Protein AF-A0D3K3-F1 (afdb_monomer_lite)

Radius of gyration: 14.32 Å; chains: 1; bounding box: 40×32×33 Å

Foldseek 3Di:
DDDDPCPPDCPDPNQVSCPPPLPDDSVVSVLLVVVQVVQVADPQKHAVVSVLVLCVPFPCNVVLCVLCDPDGIDGSVSSSVSLSVVVVVCCVVCVPDDPPDPPPDNNPPGDDD

InterPro domains:
  IPR011992 EF-hand domain pair [SSF47473] (15-103)

Structure (mmCIF, N/CA/C/O backbone):
data_AF-A0D3K3-F1
#
_entry.id   AF-A0D3K3-F1
#
loop_
_atom_site.group_PDB
_atom_site.id
_atom_site.type_symbol
_atom_site.label_atom_id
_atom_site.label_alt_id
_atom_site.label_comp_id
_atom_site.label_asym_id
_atom_site.label_entity_id
_atom_site.label_seq_id
_atom_site.pdbx_PDB_ins_code
_atom_site.Cartn_x
_atom_site.Cartn_y
_atom_site.Cartn_z
_atom_site.occupancy
_atom_site.B_iso_or_equiv
_atom_site.auth_seq_id
_atom_site.auth_comp_id
_atom_site.auth_asym_id
_atom_site.auth_atom_id
_atom_site.pdbx_PDB_model_num
ATOM 1 N N . MET A 1 1 ? -28.213 16.609 -15.918 1.00 40.00 1 MET A N 1
ATOM 2 C CA . MET A 1 1 ? -27.646 15.301 -15.530 1.00 40.00 1 MET A CA 1
ATOM 3 C C . MET A 1 1 ? -26.362 15.122 -16.318 1.00 40.00 1 MET A C 1
ATOM 5 O O . MET A 1 1 ? -26.435 14.892 -17.514 1.00 40.00 1 MET A O 1
ATOM 9 N N . GLY A 1 2 ? -25.212 15.356 -15.692 1.00 30.73 2 GLY A N 1
ATOM 10 C CA . GLY A 1 2 ? -23.902 15.200 -16.323 1.00 30.73 2 GLY A CA 1
ATOM 11 C C . GLY A 1 2 ? -23.012 14.411 -15.378 1.00 30.73 2 GLY A C 1
ATOM 12 O O . GLY A 1 2 ? -22.470 14.982 -14.439 1.00 30.73 2 GLY A O 1
ATOM 13 N N . ASN A 1 3 ? -22.949 13.097 -15.592 1.00 39.75 3 ASN A N 1
ATOM 14 C CA . ASN A 1 3 ? -21.965 12.218 -14.973 1.00 39.75 3 ASN A CA 1
ATOM 15 C C . ASN A 1 3 ? -20.609 12.524 -15.610 1.00 39.75 3 ASN A C 1
ATOM 17 O O . ASN A 1 3 ? -20.390 12.175 -16.769 1.00 39.75 3 ASN A O 1
ATOM 21 N N . SER A 1 4 ? -19.710 13.139 -14.852 1.00 32.84 4 SER A N 1
ATOM 22 C CA . SER A 1 4 ? -18.298 13.202 -15.210 1.00 32.84 4 SER A CA 1
ATOM 23 C C . SER A 1 4 ? -17.541 12.304 -14.247 1.00 32.84 4 SER A C 1
ATOM 25 O O . SER A 1 4 ? -17.401 12.622 -13.068 1.00 32.84 4 SER A O 1
ATOM 27 N N . ASN A 1 5 ? -17.108 11.154 -14.767 1.00 39.88 5 ASN A N 1
ATOM 28 C CA . ASN A 1 5 ? -16.140 10.259 -14.148 1.00 39.88 5 ASN A CA 1
ATOM 29 C C . ASN A 1 5 ? -14.921 11.073 -13.694 1.00 39.88 5 ASN A C 1
ATOM 31 O O . ASN A 1 5 ? -14.109 11.494 -14.516 1.00 39.88 5 ASN A O 1
ATOM 35 N N . LEU A 1 6 ? -14.811 11.311 -12.390 1.00 38.62 6 LEU A N 1
ATOM 36 C CA . LEU A 1 6 ? -13.630 11.900 -11.773 1.00 38.62 6 LEU A CA 1
ATOM 37 C C . LEU A 1 6 ? -12.608 10.789 -11.542 1.00 38.62 6 LEU A C 1
ATOM 39 O O . LEU A 1 6 ? -12.407 10.320 -10.426 1.00 38.62 6 LEU A O 1
ATOM 43 N N . THR A 1 7 ? -11.948 10.368 -12.618 1.00 42.19 7 THR A N 1
ATOM 44 C CA . THR A 1 7 ? -10.638 9.720 -12.519 1.00 42.19 7 THR A CA 1
ATOM 45 C C . THR A 1 7 ? -9.639 10.830 -12.194 1.00 42.19 7 THR A C 1
ATOM 47 O O . THR A 1 7 ? -8.975 11.372 -13.072 1.00 42.19 7 THR A O 1
ATOM 50 N N . GLN A 1 8 ? -9.657 11.298 -10.946 1.00 47.47 8 GLN A N 1
ATOM 51 C CA . GLN A 1 8 ? -8.895 12.467 -10.524 1.00 47.47 8 GLN A CA 1
ATOM 52 C C . GLN A 1 8 ? -7.466 12.016 -10.215 1.00 47.47 8 GLN A C 1
ATOM 54 O O . GLN A 1 8 ? -7.209 11.299 -9.253 1.00 47.47 8 GLN A O 1
ATOM 59 N N . THR A 1 9 ? -6.549 12.355 -11.115 1.00 40.91 9 THR A N 1
ATOM 60 C CA . THR A 1 9 ? -5.132 11.994 -11.068 1.00 40.91 9 THR A CA 1
ATOM 61 C C . THR A 1 9 ? -4.467 12.624 -9.841 1.00 40.91 9 THR A C 1
ATOM 63 O O . THR A 1 9 ? -4.453 13.847 -9.700 1.00 40.91 9 THR A O 1
ATOM 66 N N . CYS A 1 10 ? -3.916 11.799 -8.951 1.00 48.03 10 CYS A N 1
ATOM 67 C CA . CYS A 1 10 ? -3.235 12.215 -7.726 1.00 48.03 10 CYS A CA 1
ATOM 68 C C . CYS A 1 10 ? -1.821 12.699 -8.068 1.00 48.03 10 CYS A C 1
ATOM 70 O O . CYS A 1 10 ? -0.855 11.965 -7.883 1.00 48.03 10 CYS A O 1
ATOM 72 N N . ASN A 1 11 ? -1.685 13.918 -8.593 1.00 43.97 11 ASN A N 1
ATOM 73 C CA . ASN A 1 11 ? -0.377 14.493 -8.896 1.00 43.97 11 ASN A CA 1
ATOM 74 C C . ASN A 1 11 ? -0.087 15.750 -8.061 1.00 43.97 11 ASN A C 1
ATOM 76 O O . ASN A 1 11 ? -0.828 16.727 -8.071 1.00 43.97 11 ASN A O 1
ATOM 80 N N . GLN A 1 12 ? 1.061 15.677 -7.383 1.00 40.84 12 GLN A N 1
ATOM 81 C CA . GLN A 1 12 ? 1.904 16.742 -6.820 1.00 40.84 12 GLN A CA 1
ATOM 82 C C . GLN A 1 12 ? 1.470 17.479 -5.544 1.00 40.84 12 GLN A C 1
ATOM 84 O O . GLN A 1 12 ? 2.358 17.952 -4.843 1.00 40.84 12 GLN A O 1
ATOM 89 N N . ASP A 1 13 ? 0.204 17.422 -5.132 1.00 47.09 13 ASP A N 1
ATOM 90 C CA . ASP A 1 13 ? -0.209 17.736 -3.751 1.00 47.09 13 ASP A CA 1
ATOM 91 C C . ASP A 1 13 ? -0.995 16.546 -3.188 1.00 47.09 13 ASP A C 1
ATOM 93 O O . ASP A 1 13 ? -2.230 16.480 -3.180 1.00 47.09 13 ASP A O 1
ATOM 97 N N . ILE A 1 14 ? -0.231 15.503 -2.846 1.00 53.75 14 ILE A N 1
ATOM 98 C CA . ILE A 1 14 ? -0.738 14.162 -2.526 1.00 53.75 14 ILE A CA 1
ATOM 99 C C . ILE A 1 14 ? -1.785 14.210 -1.403 1.00 53.75 14 ILE A C 1
ATOM 101 O O . ILE A 1 14 ? -2.781 13.495 -1.468 1.00 53.75 14 ILE A O 1
ATOM 105 N N . SER A 1 15 ? -1.599 15.081 -0.411 1.00 50.09 15 SER A N 1
ATOM 106 C CA . SER A 1 15 ? -2.484 15.162 0.752 1.00 50.09 15 SER A CA 1
ATOM 107 C C . SER A 1 15 ? -3.845 15.773 0.397 1.00 50.09 15 SER A C 1
ATOM 109 O O . SER A 1 15 ? -4.874 15.190 0.724 1.00 50.09 15 SER A O 1
ATOM 111 N N . GLN A 1 16 ? -3.876 16.884 -0.349 1.00 49.19 16 GLN A N 1
ATOM 112 C CA . GLN A 1 16 ? -5.130 17.582 -0.666 1.00 49.19 16 GLN A CA 1
ATOM 113 C C . GLN A 1 16 ? -5.960 16.879 -1.749 1.00 49.19 16 GLN A C 1
ATOM 115 O O . GLN A 1 16 ? -7.188 16.862 -1.673 1.00 49.19 16 GLN A O 1
ATOM 120 N N . SER A 1 17 ? -5.310 16.272 -2.748 1.00 56.62 17 SER A N 1
ATOM 121 C CA . SER A 1 17 ? -6.011 15.567 -3.833 1.00 56.62 17 SER A CA 1
ATOM 122 C C . SER A 1 17 ? -6.574 14.209 -3.396 1.00 56.62 17 SER A C 1
ATOM 124 O O . SER A 1 17 ? -7.680 13.859 -3.798 1.00 56.62 17 SER A O 1
ATOM 126 N N . CYS A 1 18 ? -5.876 13.475 -2.520 1.00 57.94 18 CYS A N 1
ATOM 127 C CA . CYS A 1 18 ? -6.362 12.204 -1.967 1.00 57.94 18 CYS A CA 1
ATOM 128 C C . CYS A 1 18 ? -7.381 12.391 -0.826 1.00 57.94 18 CYS A C 1
ATOM 130 O O . CYS A 1 18 ? -8.107 11.457 -0.490 1.00 57.94 18 CYS A O 1
ATOM 132 N N . GLN A 1 19 ? -7.457 13.579 -0.216 1.00 56.69 19 GLN A N 1
ATOM 133 C CA . GLN A 1 19 ? -8.463 13.902 0.805 1.00 56.69 19 GLN A CA 1
ATOM 134 C C . GLN A 1 19 ? -9.875 14.017 0.223 1.00 56.69 19 GLN A C 1
ATOM 136 O O . GLN A 1 19 ? -10.848 13.642 0.881 1.00 56.69 19 GLN A O 1
ATOM 141 N N . GLN A 1 20 ? -10.019 14.516 -1.007 1.00 54.41 20 GLN A N 1
ATOM 142 C CA . GLN A 1 20 ? -11.339 14.710 -1.598 1.00 54.41 20 GLN A CA 1
ATOM 143 C C . GLN A 1 20 ? -11.973 13.354 -1.944 1.00 54.41 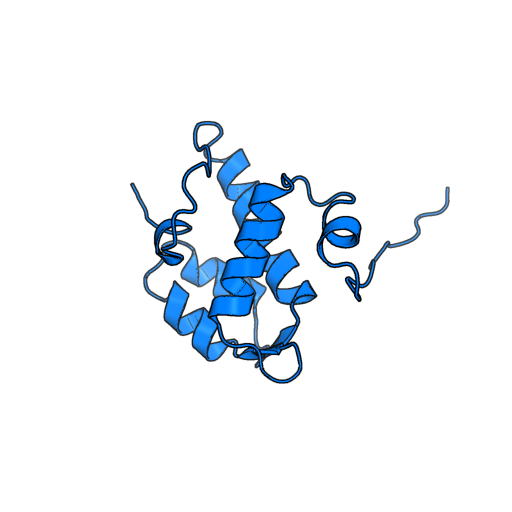20 GLN A C 1
ATOM 145 O O . GLN A 1 20 ? -11.533 12.646 -2.841 1.00 54.41 20 GLN A O 1
ATOM 150 N N . ASN A 1 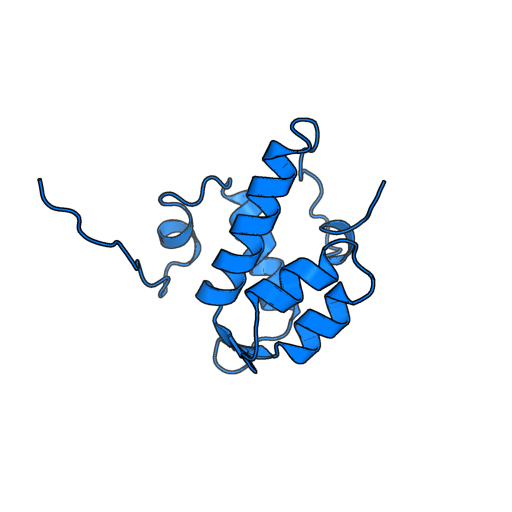21 ? -13.045 13.003 -1.227 1.00 60.34 21 ASN A N 1
ATOM 151 C CA . ASN A 1 21 ? -13.875 11.810 -1.439 1.00 60.34 21 ASN A CA 1
ATOM 152 C C . ASN A 1 21 ? -13.228 10.449 -1.124 1.00 60.34 21 ASN A C 1
ATOM 154 O O . ASN A 1 21 ? -13.804 9.416 -1.478 1.00 60.34 21 ASN A O 1
ATOM 158 N N . SER A 1 22 ? -12.090 10.394 -0.421 1.00 69.94 22 SER A N 1
ATOM 159 C CA . SER A 1 22 ? -11.505 9.098 -0.048 1.00 69.94 22 SER A CA 1
ATOM 160 C C . SER A 1 22 ? -12.276 8.377 1.057 1.00 69.94 22 SER A C 1
ATOM 162 O O . SER A 1 22 ? -12.278 7.150 1.076 1.00 69.94 22 SER A O 1
ATOM 164 N N . GLY A 1 23 ? -12.968 9.103 1.940 1.00 74.25 23 GLY A N 1
ATOM 165 C CA . GLY A 1 23 ? -13.600 8.526 3.134 1.00 74.25 23 GLY A CA 1
ATOM 166 C C . GLY A 1 23 ? -12.601 8.167 4.243 1.00 74.25 23 GLY A C 1
ATOM 167 O O . GLY A 1 23 ? -12.986 7.524 5.219 1.00 74.25 23 GLY A O 1
ATOM 168 N N . LEU A 1 24 ? -11.339 8.577 4.088 1.00 79.12 24 LEU A N 1
ATOM 169 C CA . LEU A 1 24 ? -10.263 8.413 5.062 1.00 79.12 24 LEU A CA 1
ATOM 170 C C . LEU A 1 24 ? -9.947 9.748 5.746 1.00 79.12 24 LEU A C 1
ATOM 172 O O . LEU A 1 24 ? -10.176 10.817 5.174 1.00 79.12 24 LEU A O 1
ATOM 176 N N . THR A 1 25 ? -9.414 9.691 6.965 1.00 82.00 25 THR A N 1
ATOM 177 C CA . THR A 1 25 ? -8.884 10.868 7.663 1.00 82.00 25 THR A CA 1
ATOM 178 C C . THR A 1 25 ? -7.515 11.261 7.102 1.00 82.00 25 THR A C 1
ATOM 180 O O . THR A 1 25 ? -6.849 10.480 6.423 1.00 82.00 25 THR A O 1
ATOM 183 N N . GLU A 1 26 ? -7.061 12.479 7.398 1.00 77.00 26 GLU A N 1
ATOM 184 C CA . GLU A 1 26 ? -5.733 12.947 6.980 1.00 77.00 26 GLU A CA 1
ATOM 185 C C . GLU A 1 26 ? -4.601 12.055 7.509 1.00 77.00 26 GLU A C 1
ATOM 187 O O . GLU A 1 26 ? -3.702 11.702 6.751 1.00 77.00 26 GLU A O 1
ATOM 192 N N . GLN A 1 27 ? -4.704 11.606 8.762 1.00 76.62 27 GLN A N 1
ATOM 193 C CA . GLN A 1 27 ? -3.742 10.687 9.377 1.00 76.62 27 GLN A CA 1
ATOM 194 C C . GLN A 1 27 ? -3.690 9.332 8.664 1.00 76.62 27 GLN A C 1
ATOM 196 O O . GLN A 1 27 ? -2.620 8.756 8.503 1.00 76.62 27 GLN A O 1
ATOM 201 N N . GLU A 1 28 ? -4.827 8.817 8.196 1.00 77.88 28 GLU A N 1
ATOM 202 C CA . GLU A 1 28 ? -4.866 7.554 7.452 1.00 77.88 28 GLU A CA 1
ATOM 203 C C . GLU A 1 28 ? -4.227 7.697 6.070 1.00 77.88 28 GLU A C 1
ATOM 205 O O . GLU A 1 28 ? -3.498 6.812 5.623 1.00 77.88 28 GLU A O 1
ATOM 210 N N . ILE A 1 29 ? -4.460 8.830 5.404 1.00 81.75 29 ILE A N 1
ATOM 211 C CA . ILE A 1 29 ? -3.831 9.151 4.119 1.00 81.75 29 ILE A CA 1
ATOM 212 C C . ILE A 1 29 ? -2.315 9.284 4.294 1.00 81.75 29 ILE A C 1
ATOM 214 O O . ILE A 1 29 ? -1.551 8.729 3.501 1.00 81.75 29 ILE A O 1
ATOM 218 N N . GLU A 1 30 ? -1.875 9.980 5.343 1.00 81.75 30 GLU A N 1
ATOM 219 C CA . GLU A 1 30 ? -0.464 10.093 5.706 1.00 81.75 30 GLU A CA 1
ATOM 220 C C . GLU A 1 30 ? 0.139 8.723 6.035 1.00 81.75 30 GLU A C 1
ATOM 222 O O . GLU A 1 30 ? 1.217 8.391 5.547 1.00 81.75 30 GLU A O 1
ATOM 227 N N . GLY A 1 31 ? -0.598 7.879 6.754 1.00 80.50 31 GLY A N 1
ATOM 228 C CA . GLY A 1 31 ? -0.239 6.495 7.026 1.00 80.50 31 GLY A CA 1
ATOM 229 C C . GLY A 1 31 ? 0.021 5.691 5.759 1.00 80.50 31 GLY A C 1
ATOM 230 O O . GLY A 1 31 ? 1.103 5.131 5.594 1.00 80.50 31 GLY A O 1
ATOM 231 N N . ILE A 1 32 ? -0.928 5.688 4.819 1.00 83.81 32 ILE A N 1
ATOM 232 C CA . ILE A 1 32 ? -0.773 5.011 3.522 1.00 83.81 32 ILE A CA 1
ATOM 233 C C . ILE A 1 32 ? 0.444 5.568 2.769 1.00 83.81 32 ILE A C 1
ATOM 235 O O . ILE A 1 32 ? 1.237 4.803 2.218 1.00 83.81 32 ILE A O 1
ATOM 239 N N . LYS A 1 33 ? 0.648 6.888 2.776 1.00 82.75 33 LYS A N 1
ATOM 240 C CA . LYS A 1 33 ? 1.816 7.524 2.150 1.00 82.75 33 LYS A CA 1
ATOM 241 C C . LYS A 1 33 ? 3.133 7.098 2.797 1.00 82.75 33 LYS A C 1
ATOM 243 O O . LYS A 1 33 ? 4.097 6.829 2.083 1.00 82.75 33 LYS A O 1
ATOM 248 N N . ASN A 1 34 ? 3.173 6.977 4.118 1.00 83.75 34 ASN A N 1
ATOM 249 C CA . ASN A 1 34 ? 4.344 6.499 4.844 1.00 83.75 34 ASN A CA 1
ATOM 250 C C . ASN A 1 34 ? 4.645 5.036 4.511 1.00 83.75 34 ASN A C 1
ATOM 252 O O . ASN A 1 34 ? 5.804 4.707 4.262 1.00 83.75 34 ASN A O 1
ATOM 256 N N . VAL A 1 35 ? 3.616 4.184 4.398 1.00 83.94 35 VAL A N 1
ATOM 257 C CA . VAL A 1 35 ? 3.791 2.811 3.903 1.00 83.94 35 VAL A CA 1
ATOM 258 C C . VAL A 1 35 ? 4.374 2.828 2.494 1.00 83.94 35 VAL A C 1
ATOM 260 O O . VAL A 1 35 ? 5.397 2.190 2.267 1.00 83.94 35 VAL A O 1
ATOM 263 N N . PHE A 1 36 ? 3.805 3.600 1.566 1.00 85.94 36 PHE A N 1
ATOM 264 C CA . PHE A 1 36 ? 4.327 3.691 0.201 1.00 85.94 36 PHE A CA 1
ATOM 265 C C . PHE A 1 36 ? 5.798 4.120 0.165 1.00 85.94 36 PHE A C 1
ATOM 267 O O . PHE A 1 36 ? 6.606 3.479 -0.498 1.00 85.94 36 PHE A O 1
ATOM 274 N N . ASN A 1 37 ? 6.164 5.158 0.920 1.00 84.12 37 ASN A N 1
ATOM 275 C CA . ASN A 1 37 ? 7.543 5.640 1.001 1.00 84.12 37 ASN A CA 1
ATOM 276 C C . ASN A 1 37 ? 8.490 4.601 1.621 1.00 84.12 37 ASN A C 1
ATOM 278 O O . ASN A 1 37 ? 9.636 4.487 1.192 1.00 84.12 37 ASN A O 1
ATOM 282 N N . SER A 1 38 ? 8.020 3.818 2.599 1.00 83.12 38 SER A N 1
ATOM 283 C CA . SER A 1 38 ? 8.812 2.750 3.229 1.00 83.12 38 SER A CA 1
ATOM 284 C C . SER A 1 38 ? 9.149 1.597 2.276 1.00 83.12 38 SER A C 1
ATOM 286 O O . SER A 1 38 ? 10.111 0.870 2.510 1.00 83.12 38 SER A O 1
ATOM 288 N N . LEU A 1 39 ? 8.392 1.454 1.181 1.00 83.50 39 LEU A N 1
ATOM 289 C CA . LEU A 1 39 ? 8.638 0.462 0.130 1.00 83.50 39 LEU A CA 1
ATOM 290 C C . LEU A 1 39 ? 9.706 0.903 -0.881 1.00 83.50 39 LEU A C 1
ATOM 292 O O . LEU A 1 39 ? 9.915 0.200 -1.868 1.00 83.50 39 LEU A O 1
ATOM 296 N N . ASP A 1 40 ? 10.379 2.032 -0.627 1.00 85.12 40 ASP A N 1
ATOM 297 C CA . ASP A 1 40 ? 11.465 2.589 -1.440 1.00 85.12 40 ASP A CA 1
ATOM 298 C C . ASP A 1 40 ? 11.079 2.738 -2.929 1.00 85.12 40 ASP A C 1
ATOM 300 O O . ASP A 1 40 ? 11.664 2.084 -3.803 1.00 85.12 40 ASP A O 1
ATOM 304 N N . PRO A 1 41 ? 10.064 3.573 -3.241 1.00 86.94 41 PRO A N 1
ATOM 305 C CA . PRO A 1 41 ? 9.592 3.760 -4.606 1.00 86.94 41 PRO A CA 1
ATOM 306 C C . PRO A 1 41 ? 10.716 4.287 -5.502 1.00 86.94 41 PRO A C 1
ATOM 308 O O . PRO A 1 41 ? 11.380 5.277 -5.187 1.00 86.94 41 PRO A O 1
ATOM 311 N N . LYS A 1 42 ? 10.898 3.653 -6.660 1.00 88.38 42 LYS A N 1
ATOM 312 C CA . LYS A 1 42 ? 11.825 4.100 -7.705 1.00 88.38 42 LYS A CA 1
ATOM 313 C C . LYS A 1 42 ? 11.023 4.794 -8.790 1.00 88.38 42 LYS A C 1
ATOM 315 O O . LYS A 1 42 ? 10.008 4.269 -9.229 1.00 88.38 42 LYS A O 1
ATOM 320 N N . ASP A 1 43 ? 11.434 6.002 -9.162 1.00 87.31 43 ASP A N 1
ATOM 321 C CA . ASP A 1 43 ? 10.756 6.820 -10.179 1.00 87.31 43 ASP A CA 1
ATOM 322 C C . ASP A 1 43 ? 9.243 7.010 -9.927 1.00 87.31 43 ASP A C 1
ATOM 324 O O . ASP A 1 43 ? 8.439 7.102 -10.851 1.00 87.31 43 ASP A O 1
ATOM 328 N N . GLY A 1 44 ? 8.840 7.069 -8.650 1.00 83.69 44 GLY A N 1
ATOM 329 C CA . GLY A 1 44 ? 7.443 7.268 -8.249 1.00 83.69 44 GLY A CA 1
ATOM 330 C C . GLY A 1 44 ? 6.564 6.012 -8.297 1.00 83.69 44 GLY A C 1
ATOM 331 O O . GLY A 1 44 ? 5.347 6.125 -8.126 1.00 83.69 44 GLY A O 1
ATOM 332 N N . VAL A 1 45 ? 7.154 4.827 -8.488 1.00 90.25 45 VAL A N 1
ATOM 333 C CA . VAL A 1 45 ? 6.453 3.537 -8.464 1.00 90.25 45 VAL A CA 1
ATOM 334 C C . VAL A 1 45 ? 7.098 2.546 -7.495 1.00 90.25 45 VAL A C 1
ATOM 336 O O . VAL A 1 45 ? 8.302 2.581 -7.251 1.00 90.25 45 VAL A O 1
ATOM 339 N N . ILE A 1 46 ? 6.301 1.625 -6.957 1.00 90.62 46 ILE A N 1
ATOM 340 C CA . ILE A 1 46 ? 6.770 0.482 -6.161 1.00 90.62 46 ILE A CA 1
ATOM 341 C C . ILE A 1 46 ? 6.642 -0.812 -6.960 1.00 90.62 46 ILE A C 1
ATOM 343 O O . ILE A 1 46 ? 5.750 -0.944 -7.798 1.00 90.62 46 ILE A O 1
ATOM 347 N N . SER A 1 47 ? 7.490 -1.797 -6.663 1.00 91.62 47 SER A N 1
ATOM 348 C CA . SER A 1 47 ? 7.310 -3.154 -7.185 1.00 91.62 47 SER A CA 1
ATOM 349 C C . SER A 1 47 ? 6.169 -3.868 -6.459 1.00 91.62 47 SER A C 1
ATOM 351 O O . SER A 1 47 ? 6.141 -3.958 -5.227 1.00 91.62 47 SER A O 1
ATOM 353 N N . THR A 1 48 ? 5.249 -4.440 -7.234 1.00 88.31 48 THR A N 1
ATOM 354 C CA . THR A 1 48 ? 4.189 -5.310 -6.706 1.00 88.31 48 THR A CA 1
ATOM 355 C C . THR A 1 48 ? 4.755 -6.570 -6.069 1.00 88.31 48 THR A C 1
ATOM 357 O O . THR A 1 48 ? 4.136 -7.119 -5.167 1.00 88.31 48 T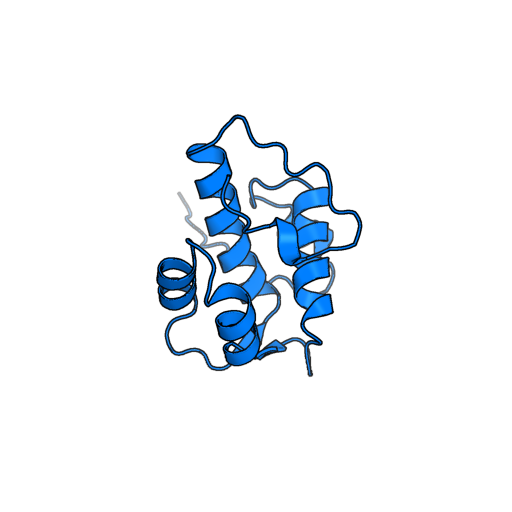HR A O 1
ATOM 360 N N . GLU A 1 49 ? 5.945 -7.023 -6.465 1.00 88.50 49 GLU A N 1
ATOM 361 C CA . GLU A 1 49 ? 6.585 -8.184 -5.851 1.00 88.50 49 GLU A CA 1
ATOM 362 C C . GLU A 1 49 ? 6.925 -7.914 -4.379 1.00 88.50 49 GLU A C 1
ATOM 364 O O . GLU A 1 49 ? 6.636 -8.743 -3.516 1.00 88.50 49 GLU A O 1
ATOM 369 N N . THR A 1 50 ? 7.481 -6.736 -4.077 1.00 84.06 50 THR A N 1
ATOM 370 C CA . THR A 1 50 ? 7.754 -6.292 -2.701 1.00 84.06 50 THR A CA 1
ATOM 371 C C . THR A 1 50 ? 6.464 -6.230 -1.892 1.00 84.06 50 THR A C 1
ATOM 373 O O . THR A 1 50 ? 6.407 -6.722 -0.766 1.00 84.06 50 THR A O 1
ATOM 376 N N . LEU A 1 51 ? 5.405 -5.696 -2.501 1.00 82.94 51 LEU A N 1
ATOM 377 C CA . LEU A 1 51 ? 4.090 -5.577 -1.888 1.00 82.94 51 LEU A CA 1
ATOM 378 C C . LEU A 1 51 ? 3.476 -6.948 -1.560 1.00 82.94 51 LEU A C 1
ATOM 380 O O . LEU A 1 51 ? 3.037 -7.193 -0.438 1.00 82.94 51 LEU A O 1
ATOM 384 N N . ARG A 1 52 ? 3.513 -7.879 -2.518 1.00 85.31 52 ARG A N 1
ATOM 385 C CA . ARG A 1 52 ? 3.044 -9.259 -2.338 1.00 85.31 52 ARG A CA 1
ATOM 386 C C . ARG A 1 52 ? 3.854 -10.002 -1.284 1.00 85.31 52 ARG A C 1
ATOM 388 O O . ARG A 1 52 ? 3.280 -10.777 -0.532 1.00 85.31 52 ARG A O 1
ATOM 395 N N . LYS A 1 53 ? 5.170 -9.772 -1.208 1.00 84.19 53 LYS A N 1
ATOM 396 C CA . LYS A 1 53 ? 6.025 -10.349 -0.159 1.00 84.19 53 LYS A CA 1
ATOM 397 C C . LYS A 1 53 ? 5.648 -9.823 1.221 1.00 84.19 53 LYS A C 1
ATOM 399 O O . LYS A 1 53 ? 5.533 -10.627 2.139 1.00 84.19 53 LYS A O 1
ATOM 404 N N . LEU A 1 54 ? 5.427 -8.514 1.353 1.00 80.12 54 LEU A N 1
ATOM 405 C CA . LEU A 1 54 ? 5.050 -7.888 2.621 1.00 80.12 54 LEU A CA 1
ATOM 406 C C . LEU A 1 54 ? 3.723 -8.439 3.151 1.00 80.12 54 LEU A C 1
ATOM 408 O O . LEU A 1 54 ? 3.589 -8.693 4.344 1.00 80.12 54 LEU A O 1
ATOM 412 N N . TYR A 1 55 ? 2.761 -8.656 2.255 1.00 76.69 55 TYR A N 1
ATOM 413 C CA . TYR A 1 55 ? 1.415 -9.083 2.623 1.00 76.69 55 TYR A CA 1
ATOM 414 C C . TYR A 1 55 ? 1.159 -10.574 2.478 1.00 76.69 55 TYR A C 1
ATOM 416 O O . TYR A 1 55 ? 0.042 -10.995 2.758 1.00 76.69 55 TYR A O 1
ATOM 424 N N . ARG A 1 56 ? 2.156 -11.376 2.085 1.00 80.06 56 ARG A N 1
ATOM 425 C CA . ARG A 1 56 ? 1.997 -12.812 1.803 1.00 80.06 56 ARG A CA 1
ATOM 426 C C . ARG A 1 56 ? 1.325 -13.563 2.948 1.00 80.06 56 ARG A C 1
ATOM 428 O O . ARG A 1 56 ? 0.477 -14.412 2.702 1.00 80.06 56 ARG A O 1
ATOM 435 N N . ASP A 1 57 ? 1.713 -13.222 4.172 1.00 74.75 57 ASP A N 1
ATOM 436 C CA . ASP A 1 57 ? 1.278 -13.914 5.383 1.00 74.75 57 ASP A CA 1
ATOM 437 C C . ASP A 1 57 ? 0.104 -13.179 6.069 1.00 74.75 57 ASP A C 1
ATOM 439 O O . ASP A 1 57 ? -0.330 -13.561 7.153 1.00 74.75 57 ASP A O 1
ATOM 443 N N . SER A 1 58 ? -0.437 -12.127 5.437 1.00 72.75 58 SER A N 1
ATOM 444 C CA . SER A 1 58 ? -1.617 -11.412 5.930 1.00 72.75 58 SER A CA 1
ATOM 445 C C . SER A 1 58 ? -2.914 -12.110 5.520 1.00 72.75 58 SER A C 1
ATOM 447 O O . SER A 1 58 ? -3.016 -12.711 4.450 1.00 72.75 58 SER A O 1
ATOM 449 N N . TYR A 1 59 ? -3.956 -11.959 6.336 1.00 73.81 59 TYR A N 1
ATOM 450 C CA . TYR A 1 59 ? -5.303 -12.434 5.996 1.00 73.81 59 TYR A CA 1
ATOM 451 C C . TYR A 1 59 ? -5.836 -11.836 4.688 1.00 73.81 59 TYR A C 1
ATOM 453 O O . TYR A 1 59 ? -6.581 -12.481 3.953 1.00 73.81 59 TYR A O 1
ATOM 461 N N . ASP A 1 60 ? -5.420 -10.608 4.382 1.00 75.44 60 ASP A N 1
ATOM 462 C CA . ASP A 1 60 ? -5.870 -9.865 3.210 1.00 75.44 60 ASP A CA 1
ATOM 463 C C . ASP A 1 60 ? -5.083 -10.206 1.934 1.00 75.44 60 ASP A C 1
ATOM 465 O O . ASP A 1 60 ? -5.415 -9.684 0.868 1.00 75.44 60 ASP A O 1
ATOM 469 N N . ALA A 1 61 ? -4.076 -11.089 2.003 1.00 80.69 61 ALA A N 1
ATOM 470 C CA . ALA A 1 61 ? -3.200 -11.411 0.875 1.00 80.69 61 ALA A CA 1
ATOM 471 C C . ALA A 1 61 ? -3.955 -11.811 -0.406 1.00 80.69 61 ALA A C 1
ATOM 473 O O . ALA A 1 61 ? -3.630 -11.270 -1.464 1.00 80.69 61 ALA A O 1
ATOM 474 N N . PRO A 1 62 ? -4.970 -12.704 -0.368 1.00 83.19 62 PRO A N 1
ATOM 475 C CA . PRO A 1 62 ? -5.688 -13.102 -1.580 1.00 83.19 62 PRO A CA 1
ATOM 476 C C . PRO A 1 62 ? -6.401 -11.917 -2.233 1.00 83.19 62 PRO A C 1
ATOM 478 O O . PRO A 1 62 ? -6.285 -11.696 -3.433 1.00 83.19 62 PRO A O 1
ATOM 481 N N . LYS A 1 63 ? -7.065 -11.093 -1.418 1.00 82.69 63 LYS A N 1
ATOM 482 C CA . LYS A 1 63 ? -7.815 -9.930 -1.890 1.00 82.69 63 LYS A CA 1
ATOM 483 C C . LYS A 1 63 ? -6.901 -8.851 -2.461 1.00 82.69 63 LYS A C 1
ATOM 485 O O . LYS A 1 63 ? -7.205 -8.258 -3.493 1.00 82.69 63 LYS A O 1
ATOM 490 N N . LEU A 1 64 ? -5.779 -8.606 -1.793 1.00 82.56 64 LEU A N 1
ATOM 491 C CA . LEU A 1 64 ? -4.773 -7.658 -2.245 1.00 82.56 64 LEU A CA 1
ATOM 492 C C . LEU A 1 64 ? -4.133 -8.132 -3.560 1.00 82.56 64 LEU A C 1
ATOM 494 O O . LEU A 1 64 ? -3.968 -7.334 -4.479 1.00 82.56 64 LEU A O 1
ATOM 498 N N . ASN A 1 65 ? -3.863 -9.432 -3.703 1.00 85.25 65 ASN A N 1
ATOM 499 C CA . ASN A 1 65 ? -3.385 -10.011 -4.960 1.00 85.25 65 ASN A CA 1
ATOM 500 C C . ASN A 1 65 ? -4.391 -9.832 -6.104 1.00 85.25 65 ASN A C 1
ATOM 502 O O . ASN A 1 65 ? -3.980 -9.450 -7.199 1.00 85.25 65 ASN A O 1
ATOM 506 N N . ASP A 1 66 ? -5.686 -10.031 -5.849 1.00 86.88 66 ASP A N 1
ATOM 507 C CA . ASP A 1 66 ? -6.741 -9.815 -6.847 1.00 86.88 66 ASP A CA 1
ATOM 508 C C . ASP A 1 66 ? -6.836 -8.339 -7.274 1.00 86.88 66 ASP A C 1
ATOM 510 O O . ASP A 1 66 ? -6.963 -8.039 -8.461 1.00 86.88 66 ASP A O 1
ATOM 514 N N . GLN A 1 67 ? -6.725 -7.401 -6.325 1.00 84.75 67 GLN A N 1
ATOM 515 C CA . GLN A 1 67 ? -6.764 -5.958 -6.603 1.00 84.75 67 GLN A CA 1
ATOM 516 C C . GLN A 1 67 ? -5.533 -5.468 -7.381 1.00 84.75 67 GLN A C 1
ATOM 518 O O . GLN A 1 67 ? -5.653 -4.637 -8.289 1.00 84.75 67 GLN A O 1
ATOM 523 N N . ILE A 1 68 ? -4.350 -5.995 -7.054 1.00 87.31 68 ILE A N 1
ATOM 524 C CA . ILE A 1 68 ? -3.106 -5.727 -7.788 1.00 87.31 68 ILE A CA 1
ATOM 525 C C . ILE A 1 68 ? -3.173 -6.344 -9.189 1.00 87.31 68 ILE A C 1
ATOM 527 O O . ILE A 1 68 ? -2.723 -5.723 -10.158 1.00 87.31 68 ILE A O 1
ATOM 531 N N . GLY A 1 69 ? -3.757 -7.536 -9.309 1.00 86.44 69 GLY A N 1
ATOM 532 C CA . GLY A 1 69 ? -3.841 -8.294 -10.550 1.00 86.44 69 GLY A CA 1
ATOM 533 C C . GLY A 1 69 ? -2.454 -8.662 -11.075 1.00 86.44 69 GLY A C 1
ATOM 534 O O . GLY A 1 69 ? -1.556 -8.988 -10.303 1.00 86.44 69 GLY A O 1
ATOM 535 N N . ASN A 1 70 ? -2.260 -8.563 -12.392 1.00 88.31 70 ASN A N 1
ATOM 536 C CA . ASN A 1 70 ? -0.996 -8.888 -13.071 1.00 88.31 70 ASN A CA 1
ATOM 537 C C . ASN A 1 70 ? -0.032 -7.697 -13.205 1.00 88.31 70 ASN A C 1
ATOM 539 O O . ASN A 1 70 ? 0.930 -7.783 -13.964 1.00 88.31 70 ASN A O 1
ATOM 543 N N . ARG A 1 71 ? -0.292 -6.573 -12.526 1.00 88.31 71 ARG A N 1
ATOM 544 C CA . ARG A 1 71 ? 0.601 -5.408 -12.584 1.00 88.31 71 ARG A CA 1
ATOM 545 C C . ARG A 1 71 ? 1.961 -5.776 -11.992 1.00 88.31 71 ARG A C 1
ATOM 547 O O . ARG A 1 71 ? 2.017 -6.512 -11.011 1.00 88.31 71 ARG A O 1
ATOM 554 N N . GLU A 1 72 ? 3.035 -5.262 -12.584 1.00 89.88 72 GLU A N 1
ATOM 555 C CA . GLU A 1 72 ? 4.402 -5.449 -12.079 1.00 89.88 72 GLU A CA 1
ATOM 556 C C . GLU A 1 72 ? 4.791 -4.341 -11.098 1.00 89.88 72 GLU A C 1
ATOM 558 O O . GLU A 1 72 ? 5.462 -4.601 -10.098 1.00 89.88 72 GLU A O 1
ATOM 563 N N . SER A 1 73 ? 4.294 -3.127 -11.321 1.00 91.94 73 SER A N 1
ATOM 564 C CA . SER A 1 73 ? 4.525 -1.964 -10.474 1.00 91.94 73 SER A CA 1
ATOM 565 C C . SER A 1 73 ? 3.234 -1.189 -10.216 1.00 91.94 73 SER A C 1
ATOM 567 O O . SER A 1 73 ? 2.235 -1.378 -10.911 1.00 91.94 73 SER A O 1
ATOM 569 N N . LEU A 1 74 ? 3.249 -0.349 -9.180 1.00 88.31 74 LEU A N 1
ATOM 570 C CA . LEU A 1 74 ? 2.147 0.548 -8.838 1.00 88.31 74 LEU A CA 1
ATOM 571 C C . LEU A 1 74 ? 2.680 1.951 -8.593 1.00 88.31 74 LEU A C 1
ATOM 573 O O . LEU A 1 74 ? 3.631 2.138 -7.833 1.00 88.31 74 LEU A O 1
ATOM 577 N N . THR A 1 75 ? 2.022 2.938 -9.182 1.00 89.88 75 THR A N 1
ATOM 578 C CA . THR A 1 75 ? 2.146 4.338 -8.768 1.00 89.88 75 THR A CA 1
ATOM 579 C C . THR A 1 75 ? 1.580 4.536 -7.363 1.00 89.88 75 THR A C 1
ATOM 581 O O . THR A 1 75 ? 0.802 3.714 -6.866 1.00 89.88 75 THR A O 1
ATOM 584 N N . PHE A 1 76 ? 1.911 5.664 -6.724 1.00 87.00 76 PHE A N 1
ATOM 585 C CA . PHE A 1 76 ? 1.289 6.024 -5.446 1.00 87.00 76 PHE A CA 1
ATOM 586 C C . PHE A 1 76 ? -0.241 6.032 -5.533 1.00 87.00 76 PHE A C 1
ATOM 588 O O . PHE A 1 76 ? -0.900 5.541 -4.625 1.00 87.00 76 PHE A O 1
ATOM 595 N N . GLN A 1 77 ? -0.808 6.535 -6.632 1.00 84.62 77 GLN A N 1
ATOM 596 C CA . GLN A 1 77 ? -2.257 6.591 -6.816 1.00 84.62 77 GLN A CA 1
ATOM 597 C C . GLN A 1 77 ? -2.896 5.198 -6.841 1.00 84.62 77 GLN A C 1
ATOM 599 O O . GLN A 1 77 ? -3.900 4.962 -6.172 1.00 84.62 77 GLN A O 1
ATOM 604 N N . GLU A 1 78 ? -2.313 4.270 -7.596 1.00 87.56 78 GLU A N 1
ATOM 605 C CA . GLU A 1 78 ? -2.823 2.900 -7.684 1.00 87.56 78 GLU A CA 1
ATOM 606 C C . GLU A 1 78 ? -2.675 2.165 -6.352 1.00 87.56 78 GLU A C 1
ATOM 608 O O . GLU A 1 78 ? -3.596 1.478 -5.916 1.00 87.56 78 GLU A O 1
ATOM 613 N N . PHE A 1 79 ? -1.542 2.350 -5.672 1.00 88.69 79 PHE A N 1
ATOM 614 C CA . PHE A 1 79 ? -1.338 1.822 -4.329 1.00 88.69 79 PHE A CA 1
ATOM 615 C C . PHE A 1 79 ? -2.349 2.407 -3.330 1.00 88.69 79 PHE A C 1
ATOM 617 O O . PHE A 1 79 ? -2.952 1.668 -2.552 1.00 88.69 79 PHE A O 1
ATOM 624 N N . PHE A 1 80 ? -2.584 3.719 -3.376 1.00 87.44 80 PHE A N 1
ATOM 625 C CA . PHE A 1 80 ? -3.522 4.406 -2.498 1.00 87.44 80 PHE A CA 1
ATOM 626 C C . PHE A 1 80 ? -4.950 3.888 -2.672 1.00 87.44 80 PHE A C 1
ATOM 628 O O . PHE A 1 80 ? -5.611 3.606 -1.679 1.00 87.44 80 PHE A O 1
ATOM 635 N N . GLU A 1 81 ? -5.417 3.701 -3.907 1.00 86.25 81 GLU A N 1
ATOM 636 C CA . GLU A 1 81 ? -6.745 3.141 -4.191 1.00 86.25 81 GLU A CA 1
ATOM 637 C C . GLU A 1 81 ? -6.918 1.733 -3.594 1.00 86.25 81 GLU A C 1
ATOM 639 O O . GLU A 1 81 ? -7.923 1.463 -2.932 1.00 86.25 81 GLU A O 1
ATOM 644 N N . VAL A 1 82 ? -5.918 0.857 -3.750 1.00 86.19 82 VAL A N 1
ATOM 645 C CA . VAL A 1 82 ? -5.921 -0.501 -3.171 1.00 86.19 82 VAL A CA 1
ATOM 646 C C . VAL A 1 82 ? -6.037 -0.442 -1.645 1.00 86.19 82 VAL A C 1
ATOM 648 O O . VAL A 1 82 ? -6.921 -1.065 -1.049 1.00 86.19 82 VAL A O 1
ATOM 651 N N . MET A 1 83 ? -5.180 0.358 -1.008 1.00 85.19 83 MET A N 1
ATOM 652 C CA . MET A 1 83 ? -5.135 0.488 0.449 1.00 85.19 83 MET A CA 1
ATOM 653 C C . MET A 1 83 ? -6.399 1.140 1.010 1.00 85.19 83 MET A C 1
ATOM 655 O O . MET A 1 83 ? -6.940 0.684 2.018 1.00 85.19 83 MET A O 1
ATOM 659 N N . ARG A 1 84 ? -6.917 2.164 0.328 1.00 84.75 84 ARG A N 1
ATOM 660 C CA . ARG A 1 84 ? -8.150 2.861 0.688 1.00 84.75 84 ARG A CA 1
ATOM 661 C C . ARG A 1 84 ? -9.340 1.915 0.700 1.00 84.75 84 ARG A C 1
ATOM 663 O O . ARG A 1 84 ? -10.084 1.905 1.677 1.00 84.75 84 ARG A O 1
ATOM 670 N N . ILE A 1 85 ? -9.529 1.124 -0.358 1.00 83.69 85 ILE A N 1
ATOM 671 C CA . ILE A 1 85 ? -10.639 0.165 -0.426 1.00 83.69 85 ILE A CA 1
ATOM 672 C C . ILE A 1 85 ? -10.545 -0.818 0.745 1.00 83.69 85 ILE A C 1
ATOM 674 O O . ILE A 1 85 ? -11.532 -1.013 1.454 1.00 83.69 85 ILE A O 1
ATOM 678 N N . ASN A 1 86 ? -9.351 -1.364 1.001 1.00 80.62 86 ASN A N 1
ATOM 679 C CA . ASN A 1 86 ? -9.135 -2.307 2.096 1.00 80.62 86 ASN A CA 1
ATOM 680 C C . ASN A 1 86 ? -9.447 -1.684 3.472 1.00 80.62 86 ASN A C 1
ATOM 682 O O . ASN A 1 86 ? -10.179 -2.273 4.269 1.00 80.62 86 ASN A O 1
ATOM 686 N N . MET A 1 87 ? -8.966 -0.463 3.735 1.00 80.50 87 MET A N 1
ATOM 687 C CA . MET A 1 87 ? -9.232 0.248 4.991 1.00 80.50 87 MET A CA 1
ATOM 688 C C . MET A 1 87 ? -10.718 0.552 5.190 1.00 80.50 87 MET A C 1
ATOM 690 O O . MET A 1 87 ? -11.248 0.323 6.277 1.00 80.50 87 MET A O 1
ATOM 694 N N . LEU A 1 88 ? -11.418 1.027 4.157 1.00 83.38 88 LEU A N 1
ATOM 695 C CA . LEU A 1 88 ? -12.852 1.319 4.249 1.00 83.38 88 LEU A CA 1
ATOM 696 C C . LEU A 1 88 ? -13.679 0.060 4.531 1.00 83.38 88 LEU A C 1
ATOM 698 O O . LEU A 1 88 ? -14.626 0.094 5.318 1.00 83.38 88 LEU A O 1
ATOM 702 N N . GLU A 1 89 ? -13.322 -1.067 3.920 1.00 80.81 89 GLU A N 1
ATOM 703 C CA . GLU A 1 89 ? -13.986 -2.343 4.181 1.00 80.81 89 GLU A CA 1
ATOM 704 C C . GLU A 1 89 ? -13.705 -2.857 5.592 1.00 80.81 89 GLU A C 1
ATOM 706 O O . GLU A 1 89 ? -14.626 -3.333 6.258 1.00 80.81 89 GLU A O 1
ATOM 711 N N . LYS A 1 90 ? -12.469 -2.713 6.087 1.00 75.50 90 LYS A N 1
ATOM 712 C CA . LYS A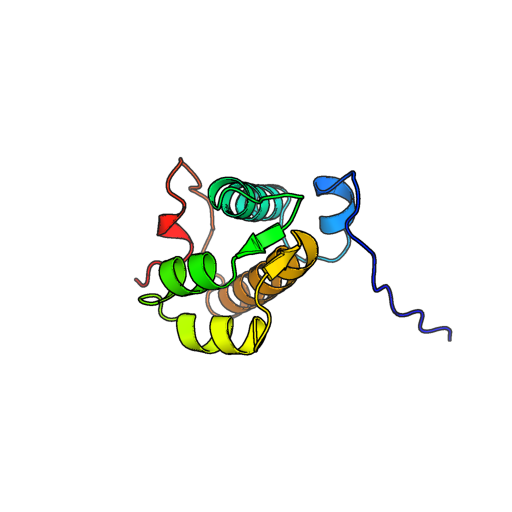 1 90 ? -12.129 -3.028 7.480 1.00 75.50 90 LYS A CA 1
ATOM 713 C C . LYS A 1 90 ? -12.923 -2.168 8.454 1.00 75.50 90 LYS A C 1
ATOM 715 O O . LYS A 1 90 ? -13.537 -2.721 9.357 1.00 75.50 90 LYS A O 1
ATOM 720 N N . LYS A 1 91 ? -13.017 -0.856 8.225 1.00 75.31 91 LYS A N 1
ATOM 721 C 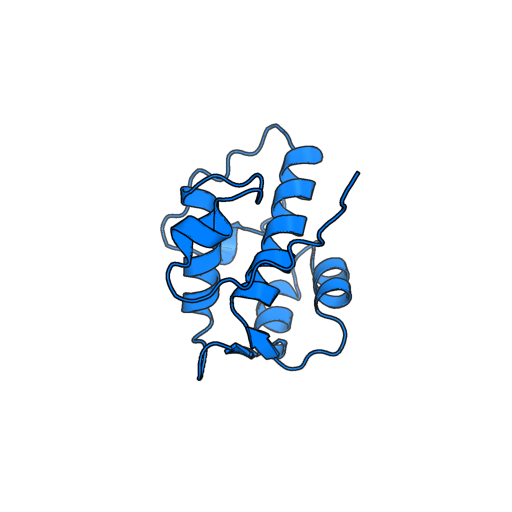CA . LYS A 1 91 ? -13.854 0.052 9.028 1.00 75.31 91 LYS A CA 1
ATOM 722 C C . LYS A 1 91 ? -15.327 -0.351 9.030 1.00 75.31 91 LYS A C 1
ATOM 724 O O . LYS A 1 91 ? -15.988 -0.277 10.061 1.00 75.31 91 LYS A O 1
ATOM 729 N N . LYS A 1 92 ? -15.849 -0.808 7.888 1.00 79.44 92 LYS A N 1
ATOM 730 C CA . LYS A 1 92 ? -17.231 -1.292 7.780 1.00 79.44 92 LYS A CA 1
ATOM 731 C C . LYS A 1 92 ? -17.457 -2.588 8.564 1.00 79.44 92 LYS A C 1
ATOM 733 O O . LYS A 1 92 ? -18.500 -2.738 9.193 1.00 79.44 92 LYS A O 1
ATOM 738 N N . ASN A 1 93 ? -16.508 -3.520 8.504 1.00 74.81 93 ASN A N 1
ATOM 739 C CA . ASN A 1 93 ? -16.612 -4.815 9.179 1.00 74.81 93 ASN A CA 1
ATOM 740 C C . ASN A 1 93 ? -16.274 -4.726 10.678 1.00 74.81 93 ASN A C 1
ATOM 742 O O . ASN A 1 93 ? -16.776 -5.524 11.465 1.00 74.81 93 ASN A O 1
ATOM 746 N N . PHE A 1 94 ? -15.465 -3.741 11.071 1.00 73.25 94 PHE A N 1
ATOM 747 C CA . PHE A 1 94 ? -14.978 -3.527 12.431 1.00 73.25 94 PHE A CA 1
ATOM 748 C C . PHE A 1 94 ? -15.083 -2.039 12.819 1.00 73.25 94 PHE A C 1
ATOM 750 O O . PHE A 1 94 ? -14.069 -1.345 12.892 1.00 73.25 94 PHE A O 1
ATOM 757 N N . PRO A 1 95 ? -16.294 -1.528 13.119 1.00 60.91 95 PRO A N 1
ATOM 758 C CA . PRO A 1 95 ? -16.502 -0.118 13.486 1.00 60.91 95 PRO A CA 1
ATOM 759 C C . PRO A 1 95 ? -15.768 0.291 14.780 1.00 60.91 95 PRO A C 1
ATOM 761 O O . PRO A 1 95 ? -15.566 1.473 15.026 1.00 60.91 95 PRO A O 1
ATOM 764 N N . ASN A 1 96 ? -15.372 -0.709 15.579 1.00 58.28 96 ASN A N 1
ATOM 765 C CA . ASN A 1 96 ? -14.533 -0.672 16.783 1.00 58.28 96 ASN A CA 1
ATOM 766 C C . ASN A 1 96 ? -13.062 -0.254 16.616 1.00 58.28 96 ASN A C 1
ATOM 768 O O . ASN A 1 96 ? -12.400 0.027 17.612 1.00 58.28 96 ASN A O 1
ATOM 772 N N . VAL A 1 97 ? -12.507 -0.356 15.406 1.00 57.56 97 VAL A N 1
ATOM 773 C CA . VAL A 1 97 ? -11.052 -0.293 15.206 1.00 57.56 97 VAL A CA 1
ATOM 774 C C . VAL A 1 97 ? -10.641 1.137 14.877 1.00 57.56 97 VAL A C 1
ATOM 776 O O . VAL A 1 97 ? -10.821 1.608 13.754 1.00 57.56 97 VAL A O 1
ATOM 779 N N . GLU A 1 98 ? -10.077 1.825 15.868 1.00 52.47 98 GLU A N 1
ATOM 780 C CA . GLU A 1 98 ? -9.333 3.062 15.647 1.00 52.47 98 GLU A CA 1
ATOM 781 C C . GLU A 1 98 ? -7.901 2.720 15.222 1.00 52.47 98 GLU A C 1
ATOM 783 O O . GLU A 1 98 ? -7.150 2.088 15.964 1.00 52.47 98 GLU A O 1
ATOM 788 N N . PHE A 1 99 ? -7.503 3.150 14.025 1.00 56.69 99 PHE A N 1
ATOM 789 C CA . PHE A 1 99 ? -6.123 3.056 13.540 1.00 56.69 99 PHE A CA 1
ATOM 790 C C . PHE A 1 99 ? -5.273 4.172 14.177 1.00 56.69 99 PHE A C 1
ATOM 792 O O . PHE A 1 99 ? -4.771 5.043 13.473 1.00 56.69 99 PHE A O 1
ATOM 799 N N . ASN A 1 100 ? -5.195 4.202 15.511 1.00 40.38 100 ASN A N 1
ATOM 800 C CA . ASN A 1 100 ? -4.666 5.341 16.275 1.00 40.38 100 ASN A CA 1
ATOM 801 C C . ASN A 1 100 ? -3.213 5.201 16.764 1.00 40.38 100 ASN A C 1
ATOM 803 O O . ASN A 1 100 ? -2.729 6.111 17.421 1.00 40.38 100 ASN A O 1
ATOM 807 N N . ASP A 1 101 ? -2.481 4.148 16.394 1.00 40.69 101 ASP A N 1
ATOM 808 C CA . ASP A 1 101 ? -1.048 4.038 16.709 1.00 40.69 101 ASP A CA 1
ATOM 809 C C . ASP A 1 101 ? -0.238 3.696 15.453 1.00 40.69 101 ASP A C 1
ATOM 811 O O . ASP A 1 101 ? -0.017 2.535 15.108 1.00 40.69 101 ASP A O 1
ATOM 815 N N . MET A 1 102 ? 0.213 4.737 14.750 1.00 45.78 102 MET A N 1
ATOM 816 C CA . MET A 1 102 ? 1.237 4.638 13.703 1.00 45.78 102 MET A CA 1
ATOM 817 C C . MET A 1 102 ? 2.598 5.094 14.232 1.00 45.78 102 MET A C 1
ATOM 819 O O . MET A 1 102 ? 3.292 5.883 13.595 1.00 45.78 102 MET A O 1
ATOM 823 N N . ASP A 1 103 ? 3.001 4.587 15.395 1.00 38.38 103 ASP A N 1
ATOM 824 C CA . ASP A 1 103 ? 4.375 4.735 15.869 1.00 38.38 103 ASP A CA 1
ATOM 825 C C . ASP A 1 103 ? 5.270 3.729 15.121 1.00 38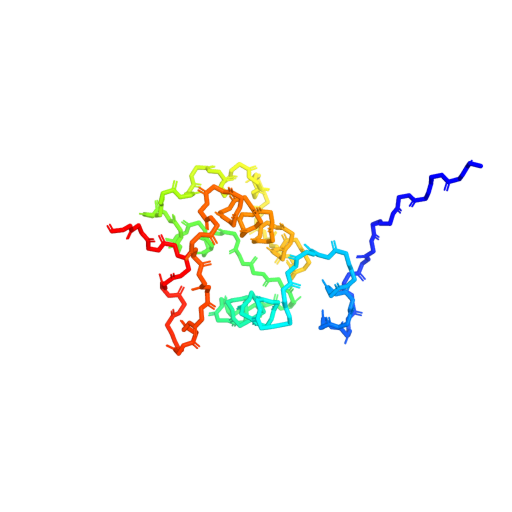.38 103 ASP A C 1
ATOM 827 O O . ASP A 1 103 ? 5.439 2.570 15.499 1.00 38.38 103 ASP A O 1
ATOM 831 N N . GLY A 1 104 ? 5.790 4.162 13.969 1.00 40.84 104 GLY A N 1
ATOM 832 C CA . GLY A 1 104 ? 7.014 3.651 13.336 1.00 40.84 104 GLY A CA 1
ATOM 833 C C . GLY A 1 104 ? 7.040 2.212 12.798 1.00 40.84 104 GLY A C 1
ATOM 834 O O . GLY A 1 104 ? 8.010 1.855 12.132 1.00 40.84 104 GLY A O 1
ATOM 835 N N . ASN A 1 105 ? 6.017 1.385 13.027 1.00 38.44 105 ASN A N 1
ATOM 836 C CA . ASN A 1 105 ? 6.004 -0.010 12.589 1.00 38.44 105 ASN A CA 1
ATOM 837 C C . ASN A 1 105 ? 4.856 -0.281 11.608 1.00 38.44 105 ASN A C 1
ATOM 839 O O . ASN A 1 105 ? 3.726 -0.591 11.978 1.00 38.44 105 ASN A O 1
ATOM 843 N N . VAL A 1 106 ? 5.195 -0.233 10.317 1.00 46.50 106 VAL A N 1
ATOM 844 C CA . VAL A 1 106 ? 4.353 -0.580 9.152 1.00 46.50 106 VAL A CA 1
ATOM 845 C C . VAL A 1 106 ? 3.706 -1.978 9.269 1.00 46.50 106 VAL A C 1
ATOM 847 O O . VAL A 1 106 ? 2.768 -2.303 8.544 1.00 46.50 106 VAL A O 1
ATOM 850 N N . GLN A 1 107 ? 4.166 -2.803 10.213 1.00 42.78 107 GLN A N 1
ATOM 851 C CA . GLN A 1 107 ? 3.670 -4.155 10.457 1.00 42.78 107 GLN A CA 1
ATOM 852 C C . GLN A 1 107 ? 2.246 -4.220 11.037 1.00 42.78 107 GLN A C 1
ATOM 854 O O . GLN A 1 107 ? 1.574 -5.222 10.813 1.00 42.78 107 GLN A O 1
ATOM 859 N N . CYS A 1 108 ? 1.735 -3.180 11.708 1.00 49.31 108 CYS A N 1
ATOM 860 C CA . CYS A 1 108 ? 0.452 -3.280 12.426 1.00 49.31 108 CYS A CA 1
ATOM 861 C C . CYS A 1 108 ? -0.813 -2.935 11.608 1.00 49.31 108 CYS A C 1
ATOM 863 O O . CYS A 1 108 ? -1.918 -3.020 12.132 1.00 49.31 108 CYS A O 1
ATOM 865 N N . PHE A 1 109 ? -0.706 -2.597 10.316 1.00 48.91 109 PHE A N 1
ATOM 866 C CA . PHE A 1 109 ? -1.887 -2.354 9.457 1.00 48.91 109 PHE A CA 1
ATOM 867 C C . PHE A 1 109 ? -2.690 -3.631 9.123 1.00 48.91 109 PHE A C 1
ATOM 869 O O . PHE A 1 109 ? -3.849 -3.565 8.694 1.00 48.91 109 PHE A O 1
ATOM 876 N N . PHE A 1 110 ? -2.063 -4.801 9.271 1.00 50.25 110 PHE A N 1
ATOM 877 C CA . PHE A 1 110 ? -2.587 -6.090 8.803 1.00 50.25 110 PHE A CA 1
ATOM 878 C C . PHE A 1 110 ? -2.503 -7.203 9.848 1.00 50.25 110 PHE A C 1
ATOM 880 O O . PHE A 1 110 ? -2.747 -8.364 9.518 1.00 50.25 110 PHE A O 1
ATOM 887 N N . CYS A 1 111 ? -2.173 -6.872 11.096 1.00 41.28 111 CYS A N 1
ATOM 888 C CA . CYS A 1 111 ? -2.213 -7.852 12.171 1.00 41.28 111 CYS A CA 1
ATOM 889 C C . CYS A 1 111 ? -3.661 -8.317 12.396 1.00 41.28 111 CYS A C 1
ATOM 891 O O . CYS A 1 111 ? -4.587 -7.509 12.479 1.00 41.28 111 CYS A O 1
ATOM 893 N N . GLN A 1 112 ? -3.846 -9.635 12.451 1.00 35.84 112 GLN A N 1
ATOM 894 C CA . GLN A 1 112 ? -5.067 -10.267 12.953 1.00 35.84 112 GLN A CA 1
ATOM 895 C C . GLN A 1 112 ? -5.142 -10.138 14.491 1.00 35.84 112 GLN A C 1
ATOM 897 O O . GLN A 1 112 ? -4.105 -9.857 15.097 1.00 35.84 112 GLN A O 1
ATOM 902 N N . PRO A 1 113 ? -6.334 -10.298 15.108 1.00 44.72 113 PRO A N 1
ATOM 903 C CA . PRO A 1 113 ? -6.509 -10.235 16.564 1.00 44.72 113 PRO A CA 1
ATOM 904 C C . PRO A 1 113 ? -5.651 -11.233 17.349 1.00 44.72 113 PRO A C 1
ATOM 906 O O . PRO A 1 113 ? -5.367 -12.329 16.812 1.00 44.72 113 PRO A O 1
#

Organism: Paramecium tetraurelia (NCBI:txid5888)

pLDDT: mean 70.14, std 18.51, range [30.73, 91.94]

Sequence (113 aa):
MGNSNLTQTCNQDISQSCQQNSGLTEQEIEGIKNVFNSLDPKDGVISTETLRKLYRDSYDAPKLNDQIGNRESLTFQEFFEVMRINMLEKKKNFPNVEFNDMDGNVQCFFCQP

Secondary structure (DSSP, 8-state):
-----------S-HHHHHHTT----HHHHHHHHHHHHHT--BTTEEEHHHHHHHHTTSTTHHHHHHHHTT-SEEEHHHHHHHHHHHHHHHHHH-TT------SS-GGGGS---